Protein AF-A0A831XWS9-F1 (afdb_monomer_lite)

Foldseek 3Di:
DDDDDDDPPPPPVVVVVVVVVVVVVVVVVVLVVLVVVLVVVLVVVDPDDDDPVVVVVSVVVSVVVSVLVVLVVQLVVLVVLVVVLVVLQVCLVVDPDPVSVVVSPVVSVVSVVVSCVVVVVVLVVQLVVQQVCCCVVVVHDDDPCSSVVSCCSRHPVSVVVVCVVVVNPD

Structure (mmCIF, N/CA/C/O backbone):
data_AF-A0A831XWS9-F1
#
_entry.id   AF-A0A831XWS9-F1
#
loop_
_atom_site.group_PDB
_atom_site.id
_atom_site.type_symbol
_atom_site.label_atom_id
_atom_site.label_alt_id
_atom_site.label_comp_id
_atom_site.label_asym_id
_atom_site.label_entity_id
_atom_site.label_seq_id
_atom_site.pdbx_PDB_ins_code
_atom_site.Cartn_x
_atom_site.Cartn_y
_atom_site.Cartn_z
_atom_site.occupancy
_atom_site.B_iso_or_equiv
_atom_site.auth_seq_id
_atom_site.auth_comp_id
_atom_site.auth_asym_id
_atom_site.auth_atom_id
_atom_site.pdbx_PDB_model_num
ATOM 1 N N . MET A 1 1 ? 34.043 37.824 -26.298 1.00 45.66 1 MET A N 1
ATOM 2 C CA . MET A 1 1 ? 33.620 36.741 -25.380 1.00 45.66 1 MET A CA 1
ATOM 3 C C . MET A 1 1 ? 32.120 36.536 -25.542 1.00 45.66 1 MET A C 1
ATOM 5 O O . MET A 1 1 ? 31.430 37.550 -25.588 1.00 45.66 1 MET A O 1
ATOM 9 N N . PRO A 1 2 ? 31.601 35.303 -25.661 1.00 48.25 2 PRO A N 1
ATOM 10 C CA . PRO A 1 2 ? 30.160 35.082 -25.644 1.00 48.25 2 PRO A CA 1
ATOM 11 C C . PRO A 1 2 ? 29.631 35.135 -24.193 1.00 48.25 2 PRO A C 1
ATOM 13 O O . PRO A 1 2 ? 30.358 34.750 -23.273 1.00 48.25 2 PRO A O 1
ATOM 16 N N . PRO A 1 3 ? 28.400 35.621 -23.956 1.00 52.91 3 PRO A N 1
ATOM 17 C CA . PRO A 1 3 ? 27.829 35.713 -22.618 1.00 52.91 3 PRO A CA 1
ATOM 18 C C . PRO A 1 3 ? 27.416 34.328 -22.102 1.00 52.91 3 PRO A C 1
ATOM 20 O O . PRO A 1 3 ? 26.703 33.577 -22.765 1.00 52.91 3 PRO A O 1
ATOM 23 N N . THR A 1 4 ? 27.853 33.996 -20.891 1.00 50.62 4 THR A N 1
ATOM 24 C CA . THR A 1 4 ? 27.464 32.791 -20.157 1.00 50.62 4 THR 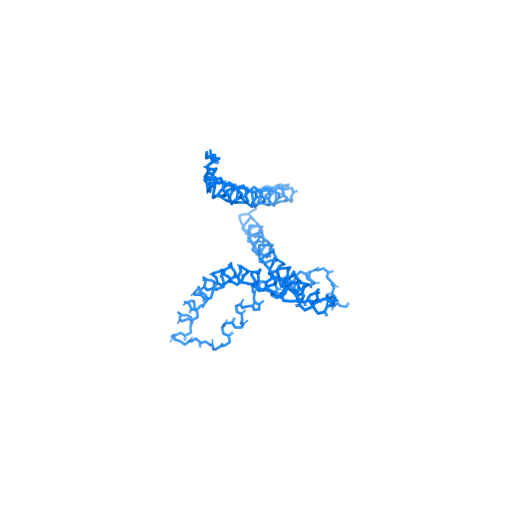A CA 1
ATOM 25 C C . THR A 1 4 ? 26.036 32.925 -19.624 1.00 50.62 4 THR A C 1
ATOM 27 O O . THR A 1 4 ? 25.758 33.665 -18.681 1.00 50.62 4 THR A O 1
ATOM 30 N N . THR A 1 5 ? 25.103 32.175 -20.208 1.00 54.38 5 THR A N 1
ATOM 31 C CA . THR A 1 5 ? 23.756 31.974 -19.659 1.00 54.38 5 THR A CA 1
ATOM 32 C C . THR A 1 5 ? 23.829 31.135 -18.383 1.00 54.38 5 THR A C 1
ATOM 34 O O . THR A 1 5 ? 24.173 29.955 -18.424 1.00 54.38 5 THR A O 1
ATOM 37 N N . LYS A 1 6 ? 23.490 31.737 -17.237 1.00 49.88 6 LYS A N 1
ATOM 38 C CA . LYS A 1 6 ? 23.315 31.020 -15.964 1.00 49.88 6 LYS A CA 1
ATOM 39 C C . LYS A 1 6 ? 22.105 30.066 -16.051 1.00 49.88 6 LYS A C 1
ATOM 41 O O . LYS A 1 6 ? 21.060 30.490 -16.549 1.00 49.88 6 LYS A O 1
ATOM 46 N N . PRO A 1 7 ? 22.187 28.823 -15.535 1.00 46.59 7 PRO A N 1
ATOM 47 C CA . PRO A 1 7 ? 21.044 27.916 -15.470 1.00 46.59 7 PRO A CA 1
ATOM 48 C C . PRO A 1 7 ? 19.938 28.491 -14.577 1.00 46.59 7 PRO A C 1
ATOM 50 O O . PRO A 1 7 ? 20.166 28.823 -13.414 1.00 46.59 7 PRO A O 1
ATOM 53 N N . GLN A 1 8 ? 18.722 28.601 -15.112 1.00 47.47 8 GLN A N 1
ATOM 54 C CA . GLN A 1 8 ? 17.528 28.939 -14.340 1.00 47.47 8 GLN A CA 1
ATOM 55 C C . GLN A 1 8 ? 17.086 27.730 -13.496 1.00 47.47 8 GLN A C 1
ATOM 57 O O . GLN A 1 8 ? 16.140 27.030 -13.841 1.00 47.47 8 GLN A O 1
ATOM 62 N N . THR A 1 9 ? 17.744 27.477 -12.367 1.00 44.72 9 THR A N 1
ATOM 63 C CA . THR A 1 9 ? 17.346 26.430 -11.404 1.00 44.72 9 THR A CA 1
ATOM 64 C C . THR A 1 9 ? 16.221 26.852 -10.450 1.00 44.72 9 THR A C 1
ATOM 66 O O . THR A 1 9 ? 15.814 26.068 -9.605 1.00 44.72 9 THR A O 1
ATOM 69 N N . LYS A 1 10 ? 15.637 28.050 -10.590 1.00 43.69 10 LYS A N 1
ATOM 70 C CA . LYS A 1 10 ? 14.608 28.558 -9.658 1.00 43.69 10 LYS A CA 1
ATOM 71 C C . LYS A 1 10 ? 13.147 28.182 -9.968 1.00 43.69 10 LYS A C 1
ATOM 73 O O . LYS A 1 10 ? 12.261 28.664 -9.270 1.00 43.69 10 LYS A O 1
ATOM 78 N N . LYS A 1 11 ? 12.851 27.360 -10.987 1.00 43.94 11 LYS A N 1
ATOM 79 C CA . LYS A 1 11 ? 11.450 27.087 -11.397 1.00 43.94 11 LYS A CA 1
ATOM 80 C C . LYS A 1 11 ? 10.884 25.693 -11.098 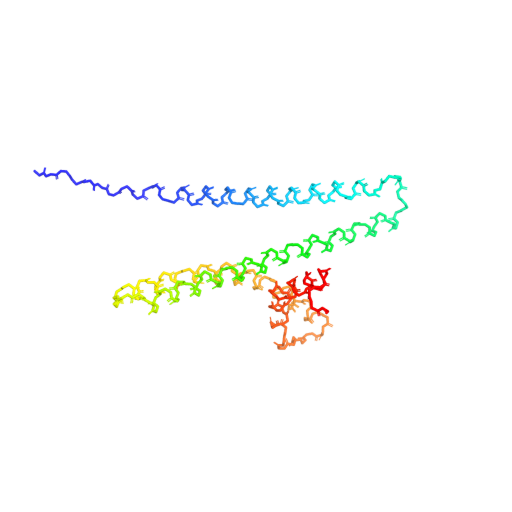1.00 43.94 11 LYS A C 1
ATOM 82 O O . LYS A 1 11 ? 9.665 25.581 -11.084 1.00 43.94 11 LYS A O 1
ATOM 87 N N . LYS A 1 12 ? 11.692 24.662 -10.817 1.00 43.91 12 LYS A N 1
ATOM 88 C CA . LYS A 1 12 ? 11.160 23.293 -10.620 1.00 43.91 12 LYS A CA 1
ATOM 89 C C . LYS A 1 12 ? 10.552 23.034 -9.234 1.00 43.91 12 LYS A C 1
ATOM 91 O O . LYS A 1 12 ? 9.518 22.385 -9.149 1.00 43.91 12 LYS A O 1
ATOM 96 N N . GLU A 1 13 ? 11.092 23.619 -8.166 1.00 41.78 13 GLU A N 1
ATOM 97 C CA . GLU A 1 13 ? 10.600 23.363 -6.795 1.00 41.78 13 GLU A CA 1
ATOM 98 C C . GLU A 1 13 ? 9.216 23.986 -6.508 1.00 41.78 13 GLU A C 1
ATOM 100 O O . GLU A 1 13 ? 8.452 23.500 -5.675 1.00 41.78 13 GLU A O 1
ATOM 105 N N . ALA A 1 14 ? 8.839 25.048 -7.229 1.00 42.56 14 ALA A N 1
ATOM 106 C CA . ALA A 1 14 ? 7.555 25.724 -7.029 1.00 42.56 14 ALA A CA 1
ATOM 107 C C . ALA A 1 14 ? 6.360 24.987 -7.670 1.00 42.56 14 ALA A C 1
ATOM 109 O O . ALA A 1 14 ? 5.213 25.218 -7.268 1.00 42.56 14 ALA A O 1
ATOM 110 N N . GLU A 1 15 ? 6.599 24.123 -8.662 1.00 43.66 15 GLU A N 1
ATOM 111 C CA . GLU A 1 15 ? 5.542 23.337 -9.312 1.00 43.66 15 GLU A CA 1
ATOM 112 C C . GLU A 1 15 ? 5.193 22.073 -8.525 1.00 43.66 15 GLU A C 1
ATOM 114 O O . GLU A 1 15 ? 4.005 21.793 -8.355 1.00 43.66 15 GLU A O 1
ATOM 119 N N . GLU A 1 16 ? 6.173 21.381 -7.936 1.00 44.56 16 GLU A N 1
ATOM 120 C CA . GLU A 1 16 ? 5.923 20.196 -7.099 1.00 44.56 16 GLU A CA 1
ATOM 121 C C . GLU A 1 16 ? 5.099 20.537 -5.845 1.00 44.56 16 GLU A C 1
ATOM 123 O O . GLU A 1 16 ? 4.138 19.838 -5.517 1.00 44.56 16 GLU A O 1
ATOM 128 N N . GLY A 1 17 ? 5.355 21.689 -5.211 1.00 42.81 17 GLY A N 1
ATOM 129 C CA . GLY A 1 17 ? 4.553 22.165 -4.076 1.00 42.81 17 GLY A CA 1
ATOM 130 C C . GLY A 1 17 ? 3.109 22.551 -4.441 1.00 42.81 17 GLY A C 1
ATOM 131 O O . GLY A 1 17 ? 2.193 22.437 -3.616 1.00 42.81 17 GLY A O 1
ATOM 132 N N . LYS A 1 18 ? 2.864 22.983 -5.687 1.00 42.59 18 LYS A N 1
ATOM 133 C CA . LYS A 1 18 ? 1.511 23.270 -6.198 1.00 42.59 18 LYS A CA 1
ATOM 134 C C . LYS A 1 18 ? 0.788 22.001 -6.639 1.00 42.59 18 LYS A C 1
ATOM 136 O O . LYS A 1 18 ? -0.418 21.907 -6.410 1.00 42.59 18 LYS A O 1
ATOM 141 N N . ALA A 1 19 ? 1.499 21.038 -7.222 1.00 47.00 19 ALA A N 1
ATOM 142 C CA . ALA A 1 19 ? 0.963 19.731 -7.582 1.00 47.00 19 ALA A CA 1
ATOM 143 C C . ALA A 1 19 ? 0.553 18.943 -6.331 1.00 47.00 19 ALA A C 1
ATOM 145 O O . ALA A 1 19 ? -0.577 18.466 -6.275 1.00 47.00 19 ALA A O 1
ATOM 146 N N . GLY A 1 20 ? 1.384 18.933 -5.282 1.00 46.22 20 GLY A N 1
ATOM 147 C CA . GLY A 1 20 ? 1.049 18.329 -3.989 1.00 46.22 20 GLY A CA 1
ATOM 148 C C . GLY A 1 20 ? -0.177 18.974 -3.336 1.00 46.22 20 GLY A C 1
ATOM 149 O O . GLY A 1 20 ? -1.104 18.275 -2.938 1.00 46.22 20 GLY A O 1
ATOM 150 N N . LYS A 1 21 ? -0.272 20.313 -3.312 1.00 50.59 21 LYS A N 1
ATOM 151 C CA . LYS A 1 21 ? -1.474 21.006 -2.800 1.00 50.59 21 LYS A CA 1
ATOM 152 C C . LYS A 1 21 ? -2.724 20.743 -3.640 1.00 50.59 21 LYS A C 1
ATOM 154 O O . LYS A 1 21 ? -3.813 20.666 -3.078 1.00 50.59 21 LYS A O 1
ATOM 159 N N . ARG A 1 22 ? -2.601 20.623 -4.966 1.00 52.62 22 ARG A N 1
ATOM 160 C CA . ARG A 1 22 ? -3.724 20.276 -5.854 1.00 52.62 22 ARG A CA 1
ATOM 161 C C . ARG A 1 22 ? -4.147 18.822 -5.689 1.00 52.62 22 ARG A C 1
ATOM 163 O O . ARG A 1 22 ? -5.343 18.578 -5.641 1.00 52.62 22 ARG A O 1
ATOM 170 N N . ALA A 1 23 ? -3.203 17.899 -5.525 1.00 54.34 23 ALA A N 1
ATOM 171 C CA . ALA A 1 23 ? -3.475 16.498 -5.231 1.00 54.34 23 ALA A CA 1
ATOM 172 C C . ALA A 1 23 ? -4.152 16.347 -3.863 1.00 54.34 23 ALA A C 1
ATOM 174 O O . ALA A 1 23 ? -5.207 15.737 -3.783 1.00 54.34 23 ALA A O 1
ATOM 175 N N . VAL A 1 24 ? -3.642 16.998 -2.812 1.00 56.09 24 VAL A N 1
ATOM 176 C CA . VAL A 1 24 ? -4.281 17.010 -1.482 1.00 56.09 24 VAL A CA 1
ATOM 177 C C . VAL A 1 24 ? -5.683 17.614 -1.546 1.00 56.09 24 VAL A C 1
ATOM 179 O O . VAL A 1 24 ? -6.610 17.063 -0.962 1.00 56.09 24 VAL A O 1
ATOM 182 N N . ARG A 1 25 ? -5.879 18.706 -2.297 1.00 56.47 25 ARG A N 1
ATOM 183 C CA . ARG A 1 25 ? -7.213 19.289 -2.518 1.00 56.47 25 ARG A CA 1
ATOM 184 C C . ARG A 1 25 ? -8.129 18.370 -3.320 1.00 56.47 25 ARG A C 1
ATOM 186 O O . ARG A 1 25 ? -9.309 18.320 -3.012 1.00 56.47 25 ARG A O 1
ATOM 193 N N . ALA A 1 26 ? -7.610 17.650 -4.310 1.00 61.72 26 ALA A N 1
ATOM 194 C CA . ALA A 1 26 ? -8.378 16.699 -5.106 1.00 61.72 26 ALA A CA 1
ATOM 195 C C . ALA A 1 26 ? -8.769 15.466 -4.284 1.00 61.72 26 ALA A C 1
ATOM 197 O O . ALA A 1 26 ? -9.913 15.040 -4.355 1.00 61.72 26 ALA A O 1
ATOM 198 N N . VAL A 1 27 ? -7.869 14.947 -3.445 1.00 60.50 27 VAL A N 1
ATOM 199 C CA . VAL A 1 27 ? -8.165 13.848 -2.517 1.00 60.50 27 VAL A CA 1
ATOM 200 C C . VAL A 1 27 ? -9.148 14.302 -1.441 1.00 60.50 27 VAL A C 1
ATOM 202 O O . VAL A 1 27 ? -10.106 13.591 -1.167 1.00 60.50 27 VAL A O 1
ATOM 205 N N . ALA A 1 28 ? -8.983 15.503 -0.882 1.00 63.00 28 ALA A N 1
ATOM 206 C CA . ALA A 1 28 ? -9.931 16.064 0.078 1.00 63.00 28 ALA A CA 1
ATOM 207 C C . ALA A 1 28 ? -11.306 16.323 -0.554 1.00 63.00 28 ALA A C 1
ATOM 209 O O . ALA A 1 28 ? -12.323 16.031 0.065 1.00 63.00 28 ALA A O 1
ATOM 210 N N . ALA A 1 29 ? -11.350 16.823 -1.791 1.00 66.69 29 ALA A N 1
ATOM 211 C CA . ALA A 1 29 ? -12.590 17.028 -2.533 1.00 66.69 29 ALA A CA 1
ATOM 212 C C . ALA A 1 29 ? -13.259 15.700 -2.899 1.00 66.69 29 ALA A C 1
ATOM 214 O O . ALA A 1 29 ? -14.471 15.592 -2.772 1.00 66.69 29 ALA A O 1
ATOM 215 N N . ALA A 1 30 ? -12.487 14.684 -3.294 1.00 63.91 30 ALA A N 1
ATOM 216 C CA . ALA A 1 30 ? -12.994 13.342 -3.554 1.00 63.91 30 ALA A CA 1
ATOM 217 C C . ALA A 1 30 ? -13.538 12.705 -2.271 1.00 63.91 30 ALA A C 1
ATOM 219 O O . ALA A 1 30 ? -14.656 12.208 -2.276 1.00 63.91 30 ALA A O 1
ATOM 220 N N . LEU A 1 31 ? -12.808 12.791 -1.154 1.00 61.84 31 LEU A N 1
ATOM 221 C CA . LEU A 1 31 ? -13.278 12.338 0.159 1.00 61.84 31 LEU A CA 1
ATOM 222 C C . LEU A 1 31 ? -14.547 13.080 0.590 1.00 61.84 31 LEU A C 1
ATOM 224 O O . LEU A 1 31 ? -15.488 12.438 1.040 1.00 61.84 31 LEU A O 1
ATOM 228 N N . LEU A 1 32 ? -14.618 14.400 0.400 1.00 67.62 32 LEU A N 1
ATOM 229 C CA . LEU A 1 32 ? -15.826 15.185 0.673 1.00 67.62 32 LEU A CA 1
ATOM 230 C C . LEU A 1 32 ? -16.992 14.793 -0.237 1.00 67.62 32 LEU A C 1
ATOM 232 O O . LEU A 1 32 ? -18.117 14.718 0.241 1.00 67.62 32 LEU A O 1
ATOM 236 N N . LEU A 1 33 ? -16.740 14.499 -1.513 1.00 70.19 33 LEU A N 1
ATOM 237 C CA . LEU A 1 33 ? -17.741 13.981 -2.447 1.00 70.19 33 LEU A CA 1
ATOM 238 C C . LEU A 1 33 ? -18.229 12.594 -2.034 1.00 70.19 33 LEU A C 1
ATOM 240 O O . LEU A 1 33 ? -19.428 12.354 -2.071 1.00 70.19 33 LEU A O 1
ATOM 244 N N . PHE A 1 34 ? -17.341 11.705 -1.588 1.00 68.12 34 PHE A N 1
ATOM 245 C CA . PHE A 1 34 ? -17.725 10.395 -1.063 1.00 68.12 34 PHE A CA 1
ATOM 246 C C . PHE A 1 34 ? -18.530 10.517 0.233 1.00 68.12 34 PHE A C 1
ATOM 248 O O . PHE A 1 34 ? -19.537 9.831 0.380 1.00 68.12 34 PHE A O 1
ATOM 255 N N . VAL A 1 35 ? -18.151 11.424 1.139 1.00 68.75 35 VAL A N 1
ATOM 256 C CA . VAL A 1 35 ? -18.909 11.717 2.366 1.00 68.75 35 VAL A CA 1
ATOM 257 C C . VAL A 1 35 ? -20.279 12.313 2.032 1.00 68.75 35 VAL A C 1
ATOM 259 O O . VAL A 1 35 ? -21.279 11.874 2.590 1.00 68.75 35 VAL A O 1
ATOM 262 N N . ALA A 1 36 ? -20.351 13.260 1.094 1.00 63.56 36 ALA A N 1
ATOM 263 C CA . ALA A 1 36 ? -21.601 13.884 0.664 1.00 63.56 36 ALA A CA 1
ATOM 264 C C . ALA A 1 36 ? -22.521 12.895 -0.065 1.00 63.56 36 ALA A C 1
ATOM 266 O O . ALA A 1 36 ? -23.720 12.865 0.198 1.00 63.56 36 ALA A O 1
ATOM 267 N N . LEU A 1 37 ? -21.966 12.049 -0.935 1.00 57.44 37 LEU A N 1
ATOM 268 C CA . LEU A 1 37 ? -22.710 11.013 -1.647 1.00 57.44 37 LEU A CA 1
ATOM 269 C C . LEU A 1 37 ? -23.245 9.963 -0.675 1.00 57.44 37 LEU A C 1
ATOM 271 O O . LEU A 1 37 ? -24.401 9.567 -0.766 1.00 57.44 37 LEU A O 1
ATOM 275 N N . ALA A 1 38 ? -22.434 9.543 0.291 1.00 57.16 38 ALA A N 1
ATOM 276 C CA . ALA A 1 38 ? -22.856 8.562 1.272 1.00 57.16 38 ALA A CA 1
ATOM 277 C C . ALA A 1 38 ? -23.856 9.158 2.294 1.00 57.16 38 ALA A C 1
ATOM 279 O O . ALA A 1 38 ? -24.766 8.452 2.728 1.00 57.16 38 ALA A O 1
ATOM 280 N N . ALA A 1 39 ? -23.769 10.457 2.612 1.00 56.00 39 ALA A N 1
ATOM 281 C CA . ALA A 1 39 ? -24.793 11.175 3.377 1.00 56.00 39 ALA A CA 1
ATOM 282 C C . ALA A 1 39 ? -26.112 11.314 2.593 1.00 56.00 39 ALA A C 1
ATOM 284 O O . ALA A 1 39 ? -27.185 11.133 3.164 1.00 56.00 39 ALA A O 1
ATOM 285 N N . TYR A 1 40 ? -26.043 11.569 1.281 1.00 59.03 40 TYR A N 1
ATOM 286 C CA . TYR A 1 40 ? -27.212 11.619 0.399 1.00 59.03 40 TYR A CA 1
ATOM 287 C C . TYR A 1 40 ? -27.897 10.252 0.277 1.00 59.03 40 TYR A C 1
ATOM 289 O O . TYR A 1 40 ? -29.110 10.169 0.435 1.00 59.03 40 TYR A O 1
ATOM 297 N N . VAL A 1 41 ? -27.133 9.170 0.089 1.00 59.16 41 VAL A N 1
ATOM 298 C CA . VAL A 1 41 ? -27.666 7.794 0.069 1.00 59.16 41 VAL A CA 1
ATOM 299 C C . VAL A 1 41 ? -28.299 7.423 1.416 1.00 59.16 41 VAL A C 1
ATOM 301 O O . VAL A 1 41 ? -29.380 6.838 1.436 1.00 59.16 41 VAL A O 1
ATOM 304 N N . GLY A 1 42 ? -27.681 7.818 2.536 1.00 54.59 42 GLY A N 1
ATOM 305 C CA . GLY A 1 42 ? -28.260 7.639 3.872 1.00 54.59 42 GLY A CA 1
ATOM 306 C C . GLY A 1 42 ? -29.576 8.403 4.061 1.00 54.59 42 GLY A C 1
ATOM 307 O O . GLY A 1 42 ? -30.534 7.851 4.596 1.00 54.59 42 GLY A O 1
ATOM 308 N N . ALA A 1 43 ? -29.657 9.637 3.556 1.00 52.16 43 ALA A N 1
ATOM 309 C CA . ALA A 1 43 ? -30.871 10.451 3.611 1.00 52.16 43 ALA A CA 1
ATOM 310 C C . ALA A 1 43 ? -31.981 9.943 2.671 1.00 52.16 43 ALA A C 1
ATOM 312 O O . ALA A 1 43 ? -33.160 10.073 2.992 1.00 52.16 43 ALA A O 1
ATOM 313 N N . GLN A 1 44 ? -31.633 9.333 1.533 1.00 48.62 44 GLN A N 1
ATOM 314 C CA . GLN A 1 44 ? -32.611 8.826 0.565 1.00 48.62 44 GLN A CA 1
ATOM 315 C C . GLN A 1 44 ? -33.293 7.522 1.021 1.00 48.62 44 GLN A C 1
ATOM 317 O O . GLN A 1 44 ? -34.396 7.225 0.569 1.00 48.62 44 GLN A O 1
ATOM 322 N N . GLN A 1 45 ? -32.669 6.753 1.924 1.00 52.78 45 GLN A N 1
ATOM 323 C CA . GLN A 1 45 ? -33.245 5.519 2.479 1.00 52.78 45 GLN A CA 1
ATOM 324 C C . GLN A 1 45 ? -34.171 5.735 3.689 1.00 52.78 45 GLN A C 1
ATOM 326 O O . GLN A 1 45 ? -34.905 4.816 4.045 1.00 52.78 45 GLN A O 1
ATOM 331 N N . GLN A 1 46 ? -34.184 6.921 4.306 1.00 49.88 46 GLN A N 1
ATOM 332 C CA . GLN A 1 46 ? -34.998 7.219 5.492 1.00 49.88 46 GLN A CA 1
ATOM 333 C C . GLN A 1 46 ? -36.076 8.268 5.195 1.00 49.88 46 GLN A C 1
ATOM 335 O O . GLN A 1 46 ? -36.001 9.425 5.600 1.00 49.88 46 GLN A O 1
ATOM 340 N N . GLY A 1 47 ? -37.133 7.837 4.504 1.00 46.75 47 GLY A N 1
ATOM 341 C CA . GLY A 1 47 ? -38.420 8.529 4.535 1.00 46.75 47 GLY A CA 1
ATOM 342 C C . GLY A 1 47 ? -39.122 8.280 5.873 1.00 46.75 47 GLY A C 1
ATOM 343 O O . GLY A 1 47 ? -39.916 7.352 5.978 1.00 46.75 47 GLY A O 1
ATOM 344 N N . GLY A 1 48 ? -38.813 9.088 6.892 1.00 53.25 48 GLY A N 1
ATOM 345 C CA . GLY A 1 48 ? -39.442 9.045 8.221 1.00 53.25 48 GLY A CA 1
ATOM 346 C C . GLY A 1 48 ? -38.422 9.094 9.362 1.00 53.25 48 GLY A C 1
ATOM 347 O O . GLY A 1 48 ? -37.378 8.453 9.280 1.00 53.25 48 GLY A O 1
ATOM 348 N N . MET A 1 49 ? -38.710 9.876 10.413 1.00 47.34 49 MET A N 1
ATOM 349 C CA . MET A 1 49 ? -37.835 10.038 11.586 1.00 47.34 49 MET A CA 1
ATOM 350 C C . MET A 1 49 ? -37.543 8.673 12.245 1.00 47.34 49 MET A C 1
ATOM 352 O O . MET A 1 49 ? -38.478 8.059 12.759 1.00 47.34 49 MET A O 1
ATOM 356 N N . PRO A 1 50 ? -36.286 8.188 12.248 1.00 54.16 50 PRO A N 1
ATOM 357 C CA . PRO A 1 50 ? -35.948 6.882 12.811 1.00 54.16 50 PRO A CA 1
ATOM 358 C C . PRO A 1 50 ? -35.821 6.946 14.335 1.00 54.16 50 PRO A C 1
ATOM 360 O O . PRO A 1 50 ? -35.358 7.948 14.883 1.00 54.16 50 PRO A O 1
ATOM 363 N N . GLU A 1 51 ? -36.140 5.842 15.016 1.00 59.38 51 GLU A N 1
ATOM 364 C CA . GLU A 1 51 ? -35.741 5.654 16.413 1.00 59.38 51 GLU A CA 1
ATOM 365 C C . GLU A 1 51 ? -34.205 5.705 16.563 1.00 59.38 51 GLU A C 1
ATOM 367 O O . GLU A 1 51 ? -33.474 5.271 15.662 1.00 59.38 51 GLU A O 1
ATOM 372 N N . PRO A 1 52 ? -33.686 6.216 17.697 1.00 57.59 52 PRO A N 1
ATOM 373 C CA . PRO A 1 52 ? -32.259 6.483 17.889 1.00 57.59 52 PRO A CA 1
ATOM 374 C C . PRO A 1 52 ? -31.356 5.259 17.651 1.00 57.59 52 PRO A C 1
ATOM 376 O O . PRO A 1 52 ? -30.250 5.410 17.132 1.00 57.59 52 PRO A O 1
ATOM 379 N N . GLU A 1 53 ? -31.826 4.042 17.933 1.00 56.94 53 GLU A N 1
ATOM 380 C CA . GLU A 1 53 ? -31.073 2.801 17.692 1.00 56.94 53 GLU A CA 1
ATOM 381 C C . GLU A 1 53 ? -30.957 2.436 16.201 1.00 56.94 53 GLU A C 1
ATOM 383 O O . GLU A 1 53 ? -29.915 1.933 15.769 1.00 56.94 53 GLU A O 1
ATOM 388 N N . GLN A 1 54 ? -31.957 2.768 15.377 1.00 59.91 54 GLN A N 1
ATOM 389 C CA . GLN A 1 54 ? -31.882 2.599 13.918 1.00 59.91 54 GLN A CA 1
ATOM 390 C C . GLN A 1 54 ? -30.990 3.663 13.269 1.00 59.91 54 GLN A C 1
ATOM 392 O O . GLN A 1 54 ? -30.246 3.359 12.331 1.00 59.91 54 GLN A O 1
ATOM 397 N N . ALA A 1 55 ? -30.997 4.890 13.798 1.00 58.84 55 ALA A N 1
ATOM 398 C CA . ALA A 1 55 ? -30.085 5.949 13.365 1.00 58.84 55 ALA A CA 1
ATOM 399 C C . ALA A 1 55 ? -28.612 5.597 13.671 1.00 58.84 55 ALA A C 1
ATOM 401 O O . ALA A 1 55 ? -27.735 5.756 12.816 1.00 58.84 55 ALA A O 1
ATOM 402 N N . LEU A 1 56 ? -28.343 5.029 14.853 1.00 60.78 56 LEU A N 1
ATOM 403 C CA . LEU A 1 56 ? -27.022 4.512 15.239 1.00 60.78 56 LEU A CA 1
ATOM 404 C C . LEU A 1 56 ? -26.583 3.314 14.382 1.00 60.78 56 LEU A C 1
ATOM 406 O O . LEU A 1 56 ? -25.407 3.221 14.013 1.00 60.78 56 LEU A O 1
ATOM 410 N N . GLY A 1 57 ? -27.513 2.422 14.025 1.00 65.88 57 GLY A N 1
ATOM 411 C CA . GLY A 1 57 ? -27.260 1.299 13.119 1.00 65.88 57 GLY A CA 1
ATOM 412 C C . GLY A 1 57 ? -26.827 1.751 11.722 1.00 65.88 57 GLY A C 1
ATOM 413 O O . GLY A 1 57 ? -25.807 1.279 11.211 1.00 65.88 57 GLY A O 1
ATOM 414 N N . GLY A 1 58 ? -27.542 2.724 11.146 1.00 71.94 58 GLY A N 1
ATOM 415 C CA . GLY A 1 58 ? -27.204 3.324 9.852 1.00 71.94 58 GLY A CA 1
ATOM 416 C C . GLY A 1 58 ? -25.844 4.027 9.859 1.00 71.94 58 GLY A C 1
ATOM 417 O O . GLY A 1 58 ? -25.040 3.829 8.947 1.00 71.94 58 GLY A O 1
ATOM 418 N N . TYR A 1 59 ? -25.529 4.773 10.924 1.00 71.44 59 TYR A N 1
ATOM 419 C CA . TYR A 1 59 ? -24.222 5.422 11.073 1.00 71.44 59 TYR A CA 1
ATOM 420 C C . TYR A 1 59 ? -23.072 4.413 11.200 1.00 71.44 59 TYR A C 1
ATOM 422 O O . TYR A 1 59 ? -22.039 4.554 10.544 1.00 71.44 59 TYR A O 1
ATOM 430 N N . LYS A 1 60 ? -23.239 3.356 12.003 1.00 73.44 60 LYS A N 1
ATOM 431 C CA . LYS A 1 60 ? -22.216 2.311 12.166 1.00 73.44 60 LYS A CA 1
ATOM 432 C C . LYS A 1 60 ? -21.927 1.593 10.847 1.00 73.44 60 LYS A C 1
ATOM 434 O O . LYS A 1 60 ? -20.769 1.306 10.546 1.00 73.44 60 LYS A O 1
ATOM 439 N N . GLU A 1 61 ? -22.965 1.320 10.065 1.00 76.75 61 GLU A N 1
ATOM 440 C CA . GLU A 1 61 ? -22.842 0.701 8.747 1.00 76.75 61 GLU A CA 1
ATOM 441 C C . GLU A 1 61 ? -22.181 1.641 7.730 1.00 76.75 61 GLU A C 1
ATOM 443 O O . GLU A 1 61 ? -21.266 1.240 7.009 1.00 76.75 61 GLU A O 1
ATOM 448 N N . PHE A 1 62 ? -22.556 2.921 7.736 1.00 75.44 62 PHE A N 1
ATOM 449 C CA . PHE A 1 62 ? -21.892 3.955 6.945 1.00 75.44 62 PHE A CA 1
ATOM 450 C C . PHE A 1 62 ? -20.390 4.022 7.250 1.00 75.44 62 PHE A C 1
ATOM 452 O O . PHE A 1 62 ? -19.570 3.951 6.335 1.00 75.44 62 PHE A O 1
ATOM 459 N N . VAL A 1 63 ? -20.009 4.093 8.531 1.00 74.00 63 VAL A N 1
ATOM 460 C CA . VAL A 1 63 ? -18.598 4.159 8.941 1.00 74.00 63 VAL A CA 1
ATOM 461 C C . VAL A 1 63 ? -17.842 2.914 8.482 1.00 74.00 63 VAL A C 1
ATOM 463 O O . VAL A 1 63 ? -16.739 3.039 7.951 1.00 74.00 63 VAL A O 1
ATOM 466 N N . LYS A 1 64 ? -18.434 1.719 8.608 1.00 78.00 64 LYS A N 1
ATOM 467 C CA . LYS A 1 64 ? -17.830 0.480 8.092 1.00 78.00 64 LYS A CA 1
ATOM 468 C C . LYS A 1 64 ? -17.564 0.554 6.590 1.00 78.00 64 LYS A C 1
ATOM 470 O O . LYS A 1 64 ? -16.459 0.221 6.167 1.00 78.00 64 LYS A O 1
ATOM 475 N N . ARG A 1 65 ? -18.533 1.023 5.799 1.00 74.94 65 ARG A N 1
ATOM 476 C CA . ARG A 1 65 ? -18.390 1.160 4.339 1.00 74.94 65 ARG A CA 1
ATOM 477 C C . ARG A 1 65 ? -17.342 2.193 3.955 1.00 74.94 65 ARG A C 1
ATOM 479 O O . ARG A 1 65 ? -16.553 1.940 3.051 1.00 74.94 65 ARG A O 1
ATOM 486 N N . VAL A 1 66 ? -17.283 3.321 4.660 1.00 77.06 66 VAL A N 1
ATOM 487 C CA . VAL A 1 66 ? -16.245 4.339 4.440 1.00 77.06 66 VAL A CA 1
ATOM 488 C C . VAL A 1 66 ? -14.862 3.765 4.750 1.00 77.06 66 VAL A C 1
ATOM 490 O O . VAL A 1 66 ? -13.953 3.887 3.932 1.00 77.06 66 VAL A O 1
ATOM 493 N N . VAL A 1 67 ? -14.700 3.085 5.887 1.00 79.44 67 VAL A N 1
ATOM 494 C CA . VAL A 1 67 ? -13.429 2.446 6.263 1.00 79.44 67 VAL A CA 1
ATOM 495 C C . VAL A 1 67 ? -13.033 1.370 5.250 1.00 79.44 67 VAL A C 1
ATOM 497 O O . VAL A 1 67 ? -11.868 1.312 4.855 1.00 79.44 67 VAL A O 1
ATOM 500 N N . LEU A 1 68 ? -13.980 0.547 4.792 1.00 83.38 68 LEU A N 1
ATOM 501 C CA . LEU A 1 68 ? -13.742 -0.454 3.753 1.00 83.38 68 LEU A CA 1
ATOM 502 C C . LEU A 1 68 ? -13.323 0.201 2.432 1.00 83.38 68 LEU A C 1
ATOM 504 O O . LEU A 1 68 ? -12.326 -0.211 1.848 1.00 83.38 68 LEU A O 1
ATOM 508 N N . GLY A 1 69 ? -14.024 1.251 1.999 1.00 78.44 69 GLY A N 1
ATOM 509 C CA . GLY A 1 69 ? -13.716 1.985 0.773 1.00 78.44 69 GLY A CA 1
ATOM 510 C C . GLY A 1 69 ? -12.333 2.638 0.805 1.00 78.44 69 GLY A C 1
ATOM 511 O O . GLY A 1 69 ? -11.575 2.521 -0.156 1.00 78.44 69 GLY A O 1
ATOM 512 N N . VAL A 1 70 ? -11.957 3.259 1.928 1.00 83.38 70 VAL A N 1
ATOM 513 C CA . VAL A 1 70 ? -10.611 3.829 2.118 1.00 83.38 70 VAL A CA 1
ATOM 514 C C . VAL A 1 70 ? -9.548 2.730 2.097 1.00 83.38 70 VAL A C 1
ATOM 516 O O . VAL A 1 70 ? -8.543 2.867 1.398 1.00 83.38 70 VAL A O 1
ATOM 519 N N . ARG A 1 71 ? -9.770 1.618 2.810 1.00 84.88 71 ARG A N 1
ATOM 520 C CA . ARG A 1 71 ? -8.841 0.476 2.812 1.00 84.88 71 ARG A CA 1
ATOM 521 C C . ARG A 1 71 ? -8.685 -0.128 1.418 1.00 84.88 71 ARG A C 1
ATOM 523 O O . ARG A 1 71 ? -7.565 -0.407 1.005 1.00 84.88 71 ARG A O 1
ATOM 530 N N . LEU A 1 72 ? -9.778 -0.270 0.674 1.00 86.31 72 LEU A N 1
ATOM 531 C CA . LEU A 1 72 ? -9.762 -0.758 -0.702 1.00 86.31 72 LEU A CA 1
ATOM 532 C C . LEU A 1 72 ? -8.982 0.188 -1.620 1.00 86.31 72 LEU A C 1
ATOM 534 O O . LEU A 1 72 ? -8.156 -0.276 -2.401 1.00 86.31 72 LEU A O 1
ATOM 538 N N . ALA A 1 73 ? -9.190 1.502 -1.512 1.00 84.62 73 ALA A N 1
ATOM 539 C CA . ALA A 1 73 ? -8.458 2.480 -2.314 1.00 84.62 73 ALA A CA 1
ATOM 540 C C . ALA A 1 73 ? -6.944 2.415 -2.057 1.00 84.62 73 ALA A C 1
ATOM 542 O O . ALA A 1 73 ? -6.156 2.420 -3.004 1.00 84.62 73 ALA A O 1
ATOM 543 N N . ILE A 1 74 ? -6.537 2.294 -0.788 1.00 83.56 74 ILE A N 1
ATOM 544 C CA . ILE A 1 74 ? -5.129 2.124 -0.403 1.00 83.56 74 ILE A CA 1
ATOM 545 C C . ILE A 1 74 ? -4.570 0.810 -0.967 1.00 83.56 74 ILE A C 1
ATOM 547 O O . ILE A 1 74 ? -3.501 0.822 -1.578 1.00 83.56 74 ILE A O 1
ATOM 551 N N . ALA A 1 75 ? -5.300 -0.301 -0.824 1.00 86.12 75 ALA A N 1
ATOM 552 C CA . ALA A 1 75 ? -4.895 -1.604 -1.352 1.00 86.12 75 ALA A CA 1
ATOM 553 C C . ALA A 1 75 ? -4.728 -1.579 -2.881 1.00 86.12 75 ALA A C 1
ATOM 555 O O . ALA A 1 75 ? -3.723 -2.053 -3.411 1.00 86.12 75 ALA A O 1
ATOM 556 N N . MET A 1 76 ? -5.675 -0.974 -3.601 1.00 87.75 76 MET A N 1
ATOM 557 C CA . MET A 1 76 ? -5.614 -0.841 -5.058 1.00 87.75 76 MET A CA 1
ATOM 558 C C . MET A 1 76 ? -4.447 0.042 -5.499 1.00 87.75 76 MET A C 1
ATOM 560 O O . MET A 1 76 ? -3.746 -0.309 -6.446 1.00 87.75 76 MET A O 1
ATOM 564 N N . ALA A 1 77 ? -4.194 1.154 -4.802 1.00 83.75 77 ALA A N 1
ATOM 565 C CA . ALA A 1 77 ? -3.048 2.015 -5.081 1.00 83.75 77 ALA A CA 1
ATOM 566 C C . ALA A 1 77 ? -1.716 1.280 -4.866 1.00 83.75 77 ALA A C 1
ATOM 568 O O . ALA A 1 77 ? -0.798 1.424 -5.673 1.00 83.75 77 ALA A O 1
ATOM 569 N N . PHE A 1 78 ? -1.623 0.457 -3.820 1.00 85.88 78 PHE A N 1
ATOM 570 C CA . PHE A 1 78 ? -0.450 -0.369 -3.547 1.00 85.88 78 PHE A CA 1
ATOM 571 C C . PHE A 1 78 ? -0.183 -1.377 -4.671 1.00 85.88 78 PHE A C 1
ATOM 573 O O . PHE A 1 78 ? 0.914 -1.409 -5.232 1.00 85.88 78 PHE A O 1
ATOM 580 N N . TRP A 1 79 ? -1.191 -2.159 -5.063 1.00 87.88 79 TRP A N 1
ATOM 581 C CA . TRP A 1 79 ? -1.034 -3.150 -6.132 1.00 87.88 79 TRP A CA 1
ATOM 582 C C . TRP A 1 79 ? -0.814 -2.516 -7.510 1.00 87.88 79 TRP A C 1
ATOM 584 O O . TRP A 1 79 ? -0.033 -3.043 -8.303 1.00 87.88 79 TRP A O 1
ATOM 594 N N . ALA A 1 80 ? -1.426 -1.361 -7.783 1.00 86.75 80 ALA A N 1
ATOM 595 C CA . ALA A 1 80 ? -1.150 -0.577 -8.985 1.00 86.75 80 ALA A CA 1
ATOM 596 C C . ALA A 1 80 ? 0.297 -0.059 -9.012 1.00 86.75 80 ALA A C 1
ATOM 598 O O . ALA A 1 80 ? 0.962 -0.114 -10.042 1.00 86.75 80 ALA A O 1
ATOM 599 N N . ALA A 1 81 ? 0.824 0.405 -7.879 1.00 83.75 81 ALA A N 1
ATOM 600 C CA . ALA A 1 81 ? 2.216 0.827 -7.790 1.00 83.75 81 ALA A CA 1
ATOM 601 C C . ALA A 1 81 ? 3.180 -0.343 -8.056 1.00 83.75 81 ALA A C 1
ATOM 603 O O . ALA A 1 81 ? 4.125 -0.203 -8.834 1.00 83.75 81 ALA A O 1
ATOM 604 N N . ILE A 1 82 ? 2.903 -1.521 -7.483 1.00 86.81 82 ILE A N 1
ATOM 605 C CA . ILE A 1 82 ? 3.675 -2.742 -7.756 1.00 86.81 82 ILE A CA 1
ATOM 606 C C . ILE A 1 82 ? 3.613 -3.116 -9.238 1.00 86.81 82 ILE A C 1
ATOM 608 O O . ILE A 1 82 ? 4.649 -3.429 -9.826 1.00 86.81 82 ILE A O 1
ATOM 612 N N . SER A 1 83 ? 2.436 -3.069 -9.866 1.00 84.38 83 SER A N 1
ATOM 613 C CA . SER A 1 83 ? 2.302 -3.443 -11.278 1.00 84.38 83 SER A CA 1
ATOM 614 C C . SER A 1 83 ? 3.083 -2.503 -12.201 1.00 84.38 83 SER A C 1
ATOM 616 O O . SER A 1 83 ? 3.742 -2.976 -13.128 1.00 84.38 83 SER A O 1
AT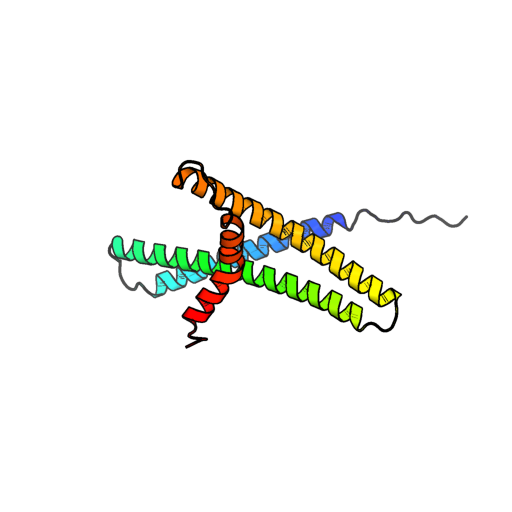OM 618 N N . ILE A 1 84 ? 3.105 -1.199 -11.904 1.00 83.00 84 ILE A N 1
ATOM 619 C CA . ILE A 1 84 ? 3.919 -0.212 -12.627 1.00 83.00 84 ILE A CA 1
ATOM 620 C C . ILE A 1 84 ? 5.408 -0.541 -12.494 1.00 83.00 84 ILE A C 1
ATOM 622 O O . ILE A 1 84 ? 6.123 -0.540 -13.497 1.00 83.00 84 ILE A O 1
ATOM 626 N N . ILE A 1 85 ? 5.880 -0.861 -11.287 1.00 85.31 85 ILE A N 1
ATOM 627 C CA . ILE A 1 85 ? 7.276 -1.254 -11.056 1.00 85.31 85 ILE A CA 1
ATOM 628 C C . ILE A 1 85 ? 7.612 -2.494 -11.894 1.00 85.31 85 ILE A C 1
ATOM 630 O O . ILE A 1 85 ? 8.565 -2.480 -12.675 1.00 85.31 85 ILE A O 1
ATOM 634 N N . VAL A 1 86 ? 6.792 -3.545 -11.798 1.00 85.12 86 VAL A N 1
ATOM 635 C CA . VAL A 1 86 ? 6.974 -4.794 -12.555 1.00 85.12 86 VAL A CA 1
ATOM 636 C C . VAL A 1 86 ? 7.001 -4.534 -14.063 1.00 85.12 86 VAL A C 1
ATOM 638 O O . VAL A 1 86 ? 7.851 -5.096 -14.753 1.00 85.12 86 VAL A O 1
ATOM 641 N N . ALA A 1 87 ? 6.142 -3.651 -14.576 1.00 83.12 87 ALA A N 1
ATOM 642 C CA . ALA A 1 87 ? 6.139 -3.270 -15.985 1.00 83.12 87 ALA A CA 1
ATOM 643 C C . ALA A 1 87 ? 7.468 -2.629 -16.425 1.00 83.12 87 ALA A C 1
ATOM 645 O O . ALA A 1 87 ? 8.000 -3.011 -17.468 1.00 83.12 87 ALA A O 1
ATOM 646 N N . HIS A 1 88 ? 8.059 -1.731 -15.628 1.00 82.81 88 HIS A N 1
ATOM 647 C CA . HIS A 1 88 ? 9.363 -1.126 -15.947 1.00 82.81 88 HIS A CA 1
ATOM 648 C C . HIS A 1 88 ? 10.484 -2.178 -15.973 1.00 82.81 88 HIS A C 1
ATOM 650 O O . HIS A 1 88 ? 11.293 -2.209 -16.904 1.00 82.81 88 HIS A O 1
ATOM 656 N N . PHE A 1 89 ? 10.489 -3.114 -15.019 1.00 79.75 89 PHE A N 1
ATOM 657 C CA . PHE A 1 89 ? 11.453 -4.221 -15.014 1.00 79.75 89 PHE A CA 1
ATOM 658 C C . PHE A 1 89 ? 11.254 -5.194 -16.189 1.00 79.75 89 PHE A C 1
ATOM 660 O O . PHE A 1 89 ? 12.233 -5.671 -16.774 1.00 79.75 89 PHE A O 1
ATOM 667 N N . ALA A 1 90 ? 10.005 -5.480 -16.565 1.00 82.88 90 ALA A N 1
ATOM 668 C CA . ALA A 1 90 ? 9.678 -6.336 -17.703 1.00 82.88 90 ALA A CA 1
ATOM 669 C C . ALA A 1 90 ? 10.117 -5.701 -19.032 1.00 82.88 90 ALA A C 1
ATOM 671 O O . ALA A 1 90 ? 10.769 -6.365 -19.841 1.00 82.88 90 ALA A O 1
ATOM 672 N N . LEU A 1 91 ? 9.853 -4.404 -19.222 1.00 77.31 91 LEU A N 1
ATOM 673 C CA . LEU A 1 91 ? 10.340 -3.637 -20.373 1.00 77.31 91 LEU A CA 1
ATOM 674 C C . LEU A 1 91 ? 11.869 -3.613 -20.433 1.00 77.31 91 LEU A C 1
ATOM 676 O O . LEU A 1 91 ? 12.448 -3.742 -21.513 1.00 77.31 91 LEU A O 1
ATOM 680 N N . GLY A 1 92 ? 12.526 -3.554 -19.272 1.00 75.06 92 GLY A N 1
ATOM 681 C CA . GLY A 1 92 ? 13.966 -3.748 -19.161 1.00 75.06 92 GLY A CA 1
ATOM 682 C C . GLY A 1 92 ? 14.410 -5.042 -19.834 1.00 75.06 92 GLY A C 1
ATOM 683 O O . GLY A 1 92 ? 15.242 -4.992 -20.736 1.00 75.06 92 GLY A O 1
ATOM 684 N N . LYS A 1 93 ? 13.812 -6.190 -19.495 1.00 76.56 93 LYS A N 1
ATOM 685 C CA . LYS A 1 93 ? 14.204 -7.493 -20.070 1.00 76.56 93 LYS A CA 1
ATOM 686 C C . LYS A 1 93 ? 14.018 -7.599 -21.586 1.00 76.56 93 LYS A C 1
ATOM 688 O O . LYS A 1 93 ? 14.805 -8.295 -22.223 1.00 76.56 93 LYS A O 1
ATOM 693 N N . VAL A 1 94 ? 13.015 -6.929 -22.150 1.00 81.56 94 VAL A N 1
ATOM 694 C CA . VAL A 1 94 ? 12.698 -6.987 -23.591 1.00 81.56 94 VAL A CA 1
ATOM 695 C C . VAL A 1 94 ? 13.511 -5.967 -24.403 1.00 81.56 94 VAL A C 1
ATOM 697 O O . VAL A 1 94 ? 13.604 -6.072 -25.624 1.00 81.56 94 VAL A O 1
ATOM 700 N N . SER A 1 95 ? 14.135 -4.984 -23.749 1.00 81.44 95 SER A N 1
ATOM 701 C CA . SER A 1 95 ? 14.807 -3.903 -24.467 1.00 81.44 95 SER A CA 1
ATOM 702 C C . SER A 1 95 ? 16.067 -4.363 -25.235 1.00 81.44 95 SER A C 1
ATOM 704 O O . SER A 1 95 ? 16.895 -5.125 -24.715 1.00 81.44 95 SER A O 1
ATOM 706 N N . PRO A 1 96 ? 16.247 -3.892 -26.485 1.00 77.19 96 PRO A N 1
ATOM 707 C CA . PRO A 1 96 ? 17.230 -4.453 -27.413 1.00 77.19 96 PRO A CA 1
ATOM 708 C C . PRO A 1 96 ? 18.681 -4.168 -26.999 1.00 77.19 96 PRO A C 1
ATOM 710 O O . PRO A 1 96 ? 19.570 -4.999 -27.197 1.00 77.19 96 PRO A O 1
ATOM 713 N N . THR A 1 97 ? 18.951 -3.033 -26.350 1.00 86.62 97 THR A N 1
ATOM 714 C CA . THR A 1 97 ? 20.318 -2.629 -25.974 1.00 86.62 97 THR A CA 1
ATOM 715 C C . THR A 1 97 ? 20.597 -2.803 -24.478 1.00 86.62 97 THR A C 1
ATOM 717 O O . THR A 1 97 ? 19.690 -2.823 -23.647 1.00 86.62 97 THR A O 1
ATOM 720 N N . ARG A 1 98 ? 21.876 -2.952 -24.100 1.00 77.81 98 ARG A N 1
ATOM 721 C CA . ARG A 1 98 ? 22.280 -3.051 -22.681 1.00 77.81 98 ARG A CA 1
ATOM 722 C C . ARG A 1 98 ? 22.018 -1.751 -21.906 1.00 77.81 98 ARG A C 1
ATOM 724 O O . ARG A 1 98 ? 21.650 -1.809 -20.738 1.00 77.81 98 ARG A O 1
ATOM 731 N N . PHE A 1 99 ? 22.136 -0.597 -22.565 1.00 81.50 99 PHE A N 1
ATOM 732 C CA . PHE A 1 99 ? 21.874 0.709 -21.955 1.00 81.50 99 PHE A CA 1
ATOM 733 C C . PHE A 1 99 ? 20.385 0.963 -21.707 1.00 81.50 99 PHE A C 1
ATOM 735 O O . PHE A 1 99 ? 20.038 1.476 -20.650 1.00 81.50 99 PHE A O 1
ATOM 742 N N . GLN A 1 100 ? 19.494 0.548 -22.614 1.00 80.56 100 GLN A N 1
ATOM 743 C CA . GLN A 1 100 ? 18.046 0.626 -22.373 1.00 80.56 100 GLN A CA 1
ATOM 744 C C . GLN A 1 100 ? 17.605 -0.321 -21.250 1.00 80.56 100 GLN A C 1
ATOM 746 O O . GLN A 1 100 ? 16.794 0.069 -20.415 1.00 80.56 100 GLN A O 1
ATOM 751 N N . ARG A 1 101 ? 18.212 -1.515 -21.168 1.00 80.81 101 ARG A N 1
ATOM 752 C CA . ARG A 1 101 ? 18.035 -2.465 -20.056 1.00 8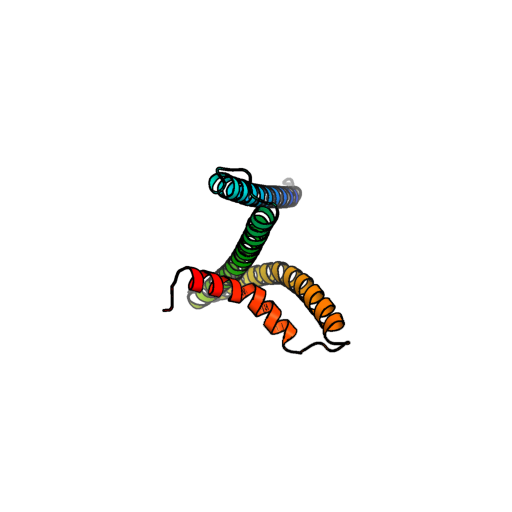0.81 101 ARG A CA 1
ATOM 753 C C . ARG A 1 101 ? 18.358 -1.824 -18.710 1.00 80.81 101 ARG A C 1
ATOM 755 O O . ARG A 1 101 ? 17.544 -1.869 -17.794 1.00 80.81 101 ARG A O 1
ATOM 762 N N . MET A 1 102 ? 19.539 -1.215 -18.610 1.00 81.44 102 MET A N 1
ATOM 763 C CA . MET A 1 102 ? 19.972 -0.504 -17.405 1.00 81.44 102 MET A CA 1
ATOM 764 C C . MET A 1 102 ? 19.120 0.733 -17.114 1.00 81.44 102 MET A C 1
ATOM 766 O O . MET A 1 102 ? 18.811 0.983 -15.955 1.00 81.44 102 MET A O 1
ATOM 770 N N . GLY A 1 103 ? 18.715 1.480 -18.144 1.00 83.88 103 GLY A N 1
ATOM 771 C CA . GLY A 1 103 ? 17.853 2.651 -17.998 1.00 83.88 103 GLY A CA 1
ATOM 772 C C . GLY A 1 103 ? 16.482 2.293 -17.428 1.00 83.88 103 GLY A C 1
ATOM 773 O O . GLY A 1 103 ? 16.077 2.869 -16.428 1.00 83.88 103 GLY A O 1
ATOM 774 N N . ALA A 1 104 ? 15.807 1.291 -17.994 1.00 82.75 104 ALA A N 1
ATOM 775 C CA . ALA A 1 104 ? 14.507 0.823 -17.508 1.00 82.75 104 ALA A CA 1
ATOM 776 C C . ALA A 1 104 ? 14.591 0.183 -16.110 1.00 82.75 104 ALA A C 1
ATOM 778 O O . ALA A 1 104 ? 13.678 0.337 -15.302 1.00 82.75 104 ALA A O 1
ATOM 779 N N . PHE A 1 105 ? 15.699 -0.499 -15.799 1.00 81.69 105 PHE A N 1
ATOM 780 C CA . PHE A 1 105 ? 15.972 -0.999 -14.449 1.00 81.69 105 PHE A CA 1
ATOM 781 C C . PHE A 1 105 ? 16.121 0.148 -13.442 1.00 81.69 105 PHE A C 1
ATOM 783 O O . PHE A 1 105 ? 15.535 0.098 -12.364 1.00 81.69 105 PHE A O 1
ATOM 790 N N . TRP A 1 106 ? 16.887 1.184 -13.793 1.00 83.19 106 TRP A N 1
ATOM 791 C CA . TRP A 1 106 ? 17.089 2.352 -12.938 1.00 83.19 106 TRP A CA 1
ATOM 792 C C . TRP A 1 106 ? 15.795 3.142 -12.729 1.00 83.19 106 TRP A C 1
ATOM 794 O O . TRP A 1 106 ? 15.487 3.531 -11.607 1.00 83.19 106 TRP A O 1
ATOM 804 N N . ASP A 1 107 ? 15.006 3.302 -13.788 1.00 84.06 107 ASP A N 1
ATOM 805 C CA . ASP A 1 107 ? 13.694 3.947 -13.744 1.00 84.06 107 ASP A CA 1
ATOM 806 C C . ASP A 1 107 ? 12.716 3.163 -12.848 1.00 84.06 107 ASP A C 1
ATOM 808 O O . ASP A 1 107 ? 12.072 3.721 -11.959 1.00 84.06 107 ASP A O 1
ATOM 812 N N . GLY A 1 108 ? 12.689 1.831 -12.987 1.00 82.62 108 GLY A N 1
ATOM 813 C CA . GLY A 1 108 ? 11.937 0.947 -12.096 1.00 82.62 108 GLY A CA 1
ATOM 814 C C . GLY A 1 108 ? 12.395 1.029 -10.635 1.00 82.62 108 GLY A C 1
ATOM 815 O O . GLY A 1 108 ? 11.557 1.029 -9.733 1.00 82.62 108 GLY A O 1
ATOM 816 N N . LEU A 1 109 ? 13.704 1.145 -10.387 1.00 84.62 109 LEU A N 1
ATOM 817 C CA . LEU A 1 109 ? 14.275 1.285 -9.044 1.00 84.62 109 LEU A CA 1
ATOM 818 C C . LEU A 1 109 ? 13.914 2.630 -8.400 1.00 84.62 109 LEU A C 1
ATOM 820 O O . LEU A 1 109 ? 13.558 2.667 -7.222 1.00 84.62 109 LEU A O 1
ATOM 824 N N . GLU A 1 110 ? 13.978 3.725 -9.156 1.00 86.94 110 GLU A N 1
ATOM 825 C CA . GLU A 1 110 ? 13.589 5.052 -8.676 1.00 86.94 110 GLU A CA 1
ATOM 826 C C . GLU A 1 110 ? 12.109 5.077 -8.281 1.00 86.94 110 GLU A C 1
ATOM 828 O O . GLU A 1 110 ? 11.767 5.520 -7.183 1.00 86.94 110 GLU A O 1
ATOM 833 N N . ARG A 1 111 ? 11.242 4.500 -9.118 1.00 83.50 111 ARG A N 1
ATOM 834 C CA . ARG A 1 111 ? 9.809 4.390 -8.814 1.00 83.50 111 ARG A CA 1
ATOM 835 C C . ARG A 1 111 ? 9.549 3.482 -7.618 1.00 83.50 111 ARG A C 1
ATOM 837 O O . ARG A 1 111 ? 8.735 3.821 -6.764 1.00 83.50 111 ARG A O 1
ATOM 844 N N . ALA A 1 112 ? 10.257 2.359 -7.514 1.00 81.75 112 ALA A N 1
ATOM 845 C CA . ALA A 1 112 ? 10.137 1.464 -6.368 1.00 81.75 112 ALA A CA 1
ATOM 846 C C . ALA A 1 112 ? 10.520 2.160 -5.060 1.00 81.75 112 ALA A C 1
ATOM 848 O O . ALA A 1 112 ? 9.822 2.011 -4.061 1.00 81.75 112 ALA A O 1
ATOM 849 N N . LYS A 1 113 ? 11.584 2.963 -5.075 1.00 83.88 113 LYS A N 1
ATOM 850 C CA . LYS A 1 113 ? 12.021 3.751 -3.921 1.00 83.88 113 LYS A CA 1
ATOM 851 C C . LYS A 1 113 ? 10.931 4.721 -3.456 1.00 83.88 113 LYS A C 1
ATOM 853 O O . LYS A 1 113 ? 10.621 4.752 -2.267 1.00 83.88 113 LYS A O 1
ATOM 858 N N . ASP A 1 114 ? 10.328 5.473 -4.372 1.00 82.12 114 ASP A N 1
ATOM 859 C CA . ASP A 1 114 ? 9.289 6.449 -4.018 1.00 82.12 114 ASP A CA 1
ATOM 860 C C . ASP A 1 114 ? 8.036 5.763 -3.447 1.00 82.12 114 ASP A C 1
ATOM 862 O O . ASP A 1 114 ? 7.464 6.214 -2.451 1.00 82.12 114 ASP A O 1
ATOM 866 N N . VAL A 1 115 ? 7.658 4.613 -4.014 1.00 82.88 115 VAL A N 1
ATOM 867 C CA . VAL A 1 115 ? 6.560 3.768 -3.517 1.00 82.88 115 VAL A CA 1
ATOM 868 C C . VAL A 1 115 ? 6.877 3.224 -2.124 1.00 82.88 115 VAL A C 1
ATOM 870 O O . VAL A 1 115 ? 6.035 3.304 -1.230 1.00 82.88 115 VAL A O 1
ATOM 873 N N . ILE A 1 116 ? 8.095 2.718 -1.909 1.00 81.88 116 ILE A N 1
ATOM 874 C CA . ILE A 1 116 ? 8.538 2.221 -0.604 1.00 81.88 116 ILE A CA 1
ATOM 875 C C . ILE A 1 116 ? 8.476 3.342 0.430 1.00 81.88 116 ILE A C 1
ATOM 877 O O . ILE A 1 116 ? 7.907 3.120 1.491 1.00 81.88 116 ILE A O 1
ATOM 881 N N . TYR A 1 117 ? 8.975 4.547 0.147 1.00 81.88 117 TYR A N 1
ATOM 882 C CA . TYR A 1 117 ? 8.898 5.642 1.119 1.00 81.88 117 TYR A CA 1
ATOM 883 C C . TYR A 1 117 ? 7.460 6.062 1.436 1.00 81.88 117 TYR A C 1
ATOM 885 O O . TYR A 1 117 ? 7.147 6.312 2.603 1.00 81.88 117 TYR A O 1
ATOM 893 N N . GLY A 1 118 ? 6.579 6.090 0.433 1.00 79.44 118 GLY A N 1
ATOM 894 C CA . GLY A 1 118 ? 5.165 6.403 0.632 1.00 79.44 118 GLY A CA 1
ATOM 895 C C . GLY A 1 118 ? 4.444 5.368 1.501 1.00 79.44 118 GLY A C 1
ATOM 896 O O . GLY A 1 118 ? 3.803 5.720 2.494 1.00 79.44 118 GLY A O 1
ATOM 897 N N . PHE A 1 119 ? 4.571 4.082 1.166 1.00 81.38 119 PHE A N 1
ATOM 898 C CA . PHE A 1 119 ? 3.859 3.012 1.871 1.00 81.38 119 PHE A CA 1
ATOM 899 C C . PHE A 1 119 ? 4.538 2.568 3.168 1.00 81.38 119 PHE A C 1
ATOM 901 O O . PHE A 1 119 ? 3.834 2.145 4.082 1.00 81.38 119 PHE A O 1
ATOM 908 N N . ALA A 1 120 ? 5.860 2.692 3.307 1.00 80.69 120 ALA A N 1
ATOM 909 C CA . ALA A 1 120 ? 6.563 2.335 4.540 1.00 80.69 120 ALA A CA 1
ATOM 910 C C . ALA A 1 120 ? 6.124 3.217 5.709 1.00 80.69 120 ALA A C 1
ATOM 912 O O . ALA A 1 120 ? 5.905 2.705 6.803 1.00 80.69 120 ALA A O 1
ATOM 913 N N . TRP A 1 121 ? 5.927 4.519 5.484 1.00 81.12 121 TRP A N 1
ATOM 914 C CA . TRP A 1 121 ? 5.415 5.411 6.526 1.00 81.12 121 TRP A CA 1
ATOM 915 C C . TRP A 1 121 ? 3.987 5.064 6.938 1.00 81.12 121 TRP A C 1
ATOM 917 O O . TRP A 1 121 ? 3.683 5.004 8.130 1.00 81.12 121 TRP A O 1
ATOM 927 N N . LEU A 1 122 ? 3.123 4.791 5.958 1.00 78.88 122 LEU A N 1
ATOM 928 C CA . LEU A 1 122 ? 1.746 4.379 6.213 1.00 78.88 122 LEU A CA 1
ATOM 929 C C . LEU A 1 122 ? 1.701 3.051 6.986 1.00 78.88 122 LEU A C 1
ATOM 931 O O . LEU A 1 122 ? 0.959 2.912 7.958 1.00 78.88 122 LEU A O 1
ATOM 935 N N . PHE A 1 123 ? 2.544 2.099 6.586 1.00 80.25 123 PHE A N 1
ATOM 936 C CA . PHE A 1 123 ? 2.685 0.811 7.246 1.00 80.25 123 PHE A CA 1
ATOM 937 C C . PHE A 1 123 ? 3.193 0.963 8.678 1.00 80.25 123 PHE A C 1
ATOM 939 O O . PHE A 1 123 ? 2.572 0.418 9.580 1.00 80.25 123 PHE A O 1
ATOM 946 N N . LEU A 1 124 ? 4.268 1.722 8.910 1.00 82.31 124 LEU A N 1
ATOM 947 C CA . LEU A 1 124 ? 4.829 1.929 10.248 1.00 82.31 124 LEU A CA 1
ATOM 948 C C . LEU A 1 124 ? 3.829 2.589 11.195 1.00 82.31 124 LEU A C 1
ATOM 950 O O . LEU A 1 124 ? 3.742 2.191 12.355 1.00 82.31 124 LEU A O 1
ATOM 954 N N . LEU A 1 125 ? 3.051 3.559 10.708 1.00 80.81 125 LEU A N 1
ATOM 955 C CA . LEU A 1 125 ? 2.012 4.206 11.504 1.00 80.81 125 LEU A CA 1
ATOM 956 C C . LEU A 1 125 ? 0.921 3.208 11.906 1.00 80.81 125 LEU A C 1
ATOM 958 O O . LEU A 1 125 ? 0.556 3.125 13.074 1.00 80.81 125 LEU A O 1
ATOM 962 N N . ILE A 1 126 ? 0.418 2.417 10.960 1.00 76.69 126 ILE A N 1
ATOM 963 C CA . ILE A 1 126 ? -0.655 1.455 11.244 1.00 76.69 126 ILE A CA 1
ATOM 964 C C . ILE A 1 126 ? -0.133 0.287 12.090 1.00 76.69 126 ILE A C 1
ATOM 966 O O . ILE A 1 126 ? -0.806 -0.157 13.020 1.00 76.69 126 ILE A O 1
ATOM 970 N N . PHE A 1 127 ? 1.083 -0.178 11.814 1.00 79.69 127 PHE A N 1
ATOM 971 C CA . PHE A 1 127 ? 1.756 -1.198 12.603 1.00 79.69 127 PHE A CA 1
ATOM 972 C C . PHE A 1 127 ? 1.987 -0.729 14.038 1.00 79.69 127 PHE A C 1
ATOM 974 O O . PHE A 1 127 ? 1.728 -1.504 14.949 1.00 79.69 127 PHE A O 1
ATOM 981 N N . SER A 1 128 ? 2.402 0.522 14.273 1.00 77.56 128 SER A N 1
ATOM 982 C CA . SER A 1 128 ? 2.599 1.022 15.641 1.00 77.56 128 SER A CA 1
ATOM 983 C C . SER A 1 128 ? 1.289 1.063 16.429 1.00 77.56 128 SER A C 1
ATOM 985 O O . SER A 1 128 ? 1.281 0.693 17.601 1.00 77.56 128 SER A O 1
ATOM 987 N N . ILE A 1 129 ? 0.172 1.415 15.781 1.00 78.56 129 ILE A N 1
ATOM 988 C CA . ILE A 1 129 ? -1.164 1.367 16.390 1.00 78.56 129 ILE A CA 1
ATOM 989 C C . ILE A 1 129 ? -1.524 -0.076 16.761 1.00 78.56 129 ILE A C 1
ATOM 991 O O . ILE A 1 129 ? -1.914 -0.342 17.897 1.00 78.56 129 ILE A O 1
ATOM 995 N N . TYR A 1 130 ? -1.360 -1.020 15.832 1.00 72.56 130 TYR A N 1
ATOM 996 C CA . TYR A 1 130 ? -1.647 -2.436 16.085 1.00 72.56 130 TYR A CA 1
ATOM 997 C C . TYR A 1 130 ? -0.733 -3.043 17.151 1.00 72.56 130 TYR A C 1
ATOM 999 O O . TYR A 1 130 ? -1.202 -3.798 17.999 1.00 72.56 130 TYR A O 1
ATOM 1007 N N . ALA A 1 131 ? 0.551 -2.693 17.141 1.00 77.00 131 ALA A N 1
ATOM 1008 C CA . ALA A 1 131 ? 1.522 -3.118 18.135 1.00 77.00 131 ALA A CA 1
ATOM 1009 C C . ALA A 1 131 ? 1.169 -2.563 19.519 1.00 77.00 131 ALA A C 1
ATOM 1011 O O . ALA A 1 131 ? 1.157 -3.317 20.487 1.00 77.00 131 ALA A O 1
ATOM 1012 N N . ALA A 1 132 ? 0.808 -1.280 19.619 1.00 74.62 132 ALA A N 1
ATOM 1013 C CA . ALA A 1 132 ? 0.380 -0.667 20.873 1.00 74.62 132 ALA A CA 1
ATOM 1014 C C . ALA A 1 132 ? -0.880 -1.343 21.436 1.00 74.62 132 ALA A C 1
ATOM 1016 O O . ALA A 1 132 ? -0.907 -1.706 22.611 1.00 74.62 132 ALA A O 1
ATOM 1017 N N . ILE A 1 133 ? -1.892 -1.585 20.594 1.00 72.31 133 ILE A N 1
ATOM 1018 C CA . ILE A 1 133 ? -3.102 -2.319 20.994 1.00 72.31 133 ILE A CA 1
ATOM 1019 C C . ILE A 1 133 ? -2.751 -3.747 21.420 1.00 72.31 133 ILE A C 1
ATOM 1021 O O . ILE A 1 133 ? -3.220 -4.199 22.458 1.00 72.31 133 ILE A O 1
ATOM 1025 N N . GLY A 1 134 ? -1.913 -4.448 20.654 1.00 69.38 134 GLY A N 1
ATOM 1026 C CA . GLY A 1 134 ? -1.495 -5.818 20.949 1.00 69.38 134 GLY A CA 1
ATOM 1027 C C . GLY A 1 134 ? -0.747 -5.935 22.276 1.00 69.38 134 GLY A C 1
ATOM 1028 O O . GLY A 1 134 ? -1.045 -6.832 23.055 1.00 69.38 134 GLY A O 1
ATOM 1029 N N . ILE A 1 135 ? 0.156 -4.998 22.574 1.00 72.50 135 ILE A N 1
ATOM 1030 C CA . ILE A 1 135 ? 0.879 -4.930 23.853 1.00 72.50 135 ILE A CA 1
ATOM 1031 C C . ILE A 1 135 ? -0.098 -4.725 25.017 1.00 72.50 135 ILE A C 1
ATOM 1033 O O . ILE A 1 135 ? 0.013 -5.413 26.030 1.00 72.50 135 ILE A O 1
ATOM 1037 N N . ILE A 1 136 ? -1.066 -3.814 24.874 1.00 70.12 136 ILE A N 1
ATOM 1038 C CA . ILE A 1 136 ? -2.060 -3.526 25.920 1.00 70.12 136 ILE A CA 1
ATOM 1039 C C . ILE A 1 136 ? -3.004 -4.721 26.121 1.00 70.12 136 ILE A C 1
ATOM 1041 O O . ILE A 1 136 ? -3.269 -5.116 27.253 1.00 70.12 136 ILE A O 1
ATOM 1045 N N . ALA A 1 137 ? -3.502 -5.306 25.032 1.00 72.31 137 ALA A N 1
ATOM 1046 C CA . ALA A 1 137 ? -4.505 -6.366 25.065 1.00 72.31 137 ALA A CA 1
ATOM 1047 C C . ALA A 1 137 ? -3.930 -7.739 25.452 1.00 72.31 137 ALA A C 1
ATOM 1049 O O . ALA A 1 137 ? -4.629 -8.527 26.082 1.00 72.31 137 ALA A O 1
ATOM 1050 N N . ASN A 1 138 ? -2.666 -8.020 25.116 1.00 66.31 138 ASN A N 1
ATOM 1051 C CA . ASN A 1 138 ? -2.012 -9.311 25.370 1.00 66.31 138 ASN A CA 1
ATOM 1052 C C . ASN A 1 138 ? -0.958 -9.248 26.490 1.00 66.31 138 ASN A C 1
ATOM 1054 O O . ASN A 1 138 ? -0.022 -10.049 26.510 1.00 66.31 138 ASN A O 1
ATOM 1058 N N . GLY A 1 139 ? -1.075 -8.289 27.414 1.00 67.75 139 GLY A N 1
ATOM 1059 C CA . GLY A 1 139 ? -0.245 -8.243 28.623 1.00 67.75 139 GLY A CA 1
ATOM 1060 C C . GLY A 1 139 ? 1.260 -8.110 28.361 1.00 67.75 139 GLY A C 1
ATOM 1061 O O . GLY A 1 139 ? 2.060 -8.689 29.090 1.00 67.75 139 GLY A O 1
ATOM 1062 N N . GLY A 1 140 ? 1.656 -7.374 27.320 1.00 66.75 140 GLY A N 1
ATOM 1063 C CA . GLY A 1 140 ? 3.060 -7.090 27.005 1.00 66.75 140 GLY A CA 1
ATOM 1064 C C . GLY A 1 140 ? 3.696 -7.963 25.921 1.00 66.75 140 GLY A C 1
ATOM 1065 O O . GLY A 1 140 ? 4.816 -7.666 25.511 1.00 66.75 140 GLY A O 1
ATOM 1066 N N . ASN A 1 141 ? 3.008 -8.993 25.417 1.00 70.38 141 ASN A N 1
ATOM 1067 C CA . ASN A 1 141 ? 3.526 -9.841 24.340 1.00 70.38 141 ASN A CA 1
ATOM 1068 C C . ASN A 1 141 ? 2.967 -9.452 22.969 1.00 70.38 141 ASN A C 1
ATOM 1070 O O . ASN A 1 141 ? 1.765 -9.250 22.794 1.00 70.38 141 ASN A O 1
ATOM 1074 N N . MET A 1 142 ? 3.853 -9.393 21.975 1.00 67.50 142 MET A N 1
ATOM 1075 C CA . MET A 1 142 ? 3.496 -9.148 20.580 1.00 67.50 142 MET A CA 1
ATOM 1076 C C . MET A 1 142 ? 3.697 -10.433 19.782 1.00 67.50 142 MET A C 1
ATOM 1078 O O . MET A 1 142 ? 4.780 -11.015 19.804 1.00 67.50 142 MET A O 1
ATOM 1082 N N . ASP A 1 143 ? 2.663 -10.870 19.069 1.00 76.19 143 ASP A N 1
ATOM 1083 C CA . ASP A 1 143 ? 2.781 -12.006 18.158 1.00 76.19 143 ASP A CA 1
ATOM 1084 C C . ASP A 1 143 ? 3.690 -11.623 16.978 1.00 76.19 143 ASP A C 1
ATOM 1086 O O . ASP A 1 143 ? 3.541 -10.547 16.388 1.00 76.19 143 ASP A O 1
ATOM 1090 N N . VAL A 1 144 ? 4.605 -12.514 16.597 1.00 71.62 144 VAL A N 1
ATOM 1091 C CA . VAL A 1 144 ? 5.487 -12.351 15.429 1.00 71.62 144 VAL A CA 1
ATOM 1092 C C . VAL A 1 144 ? 4.663 -12.215 14.143 1.00 71.62 144 VAL A C 1
ATOM 1094 O O . VAL A 1 144 ? 5.062 -11.516 13.209 1.00 71.62 144 VAL A O 1
ATOM 1097 N N . ASN A 1 145 ? 3.458 -12.789 14.112 1.00 82.25 145 ASN A N 1
ATOM 1098 C CA . ASN A 1 145 ? 2.555 -12.663 12.971 1.00 82.25 145 ASN A CA 1
ATOM 1099 C C . ASN A 1 145 ? 1.864 -11.294 12.876 1.00 82.25 145 ASN A C 1
ATOM 1101 O O . ASN A 1 145 ? 1.202 -11.028 11.875 1.00 82.25 145 ASN A O 1
ATOM 1105 N N . THR A 1 146 ? 2.025 -10.394 13.855 1.00 79.06 146 THR A N 1
ATOM 1106 C CA . THR A 1 146 ? 1.370 -9.071 13.853 1.00 79.06 146 THR A CA 1
ATOM 1107 C C . THR A 1 146 ? 1.694 -8.284 12.584 1.00 79.06 146 THR A C 1
ATOM 1109 O O . THR A 1 146 ? 0.792 -7.729 11.960 1.00 79.06 146 THR A O 1
ATOM 1112 N N . ALA A 1 147 ? 2.956 -8.285 12.143 1.00 73.81 147 ALA A N 1
ATOM 1113 C CA . ALA A 1 147 ? 3.356 -7.571 10.930 1.00 73.81 147 ALA A CA 1
ATOM 1114 C C . ALA A 1 147 ? 2.661 -8.137 9.681 1.00 73.81 147 ALA A C 1
ATOM 1116 O O . ALA A 1 147 ? 2.104 -7.385 8.882 1.00 73.81 147 ALA A O 1
ATOM 1117 N N . VAL A 1 148 ? 2.634 -9.466 9.549 1.00 81.56 148 VAL A N 1
ATOM 1118 C CA . VAL A 1 148 ? 1.981 -10.164 8.432 1.00 81.56 148 VAL A CA 1
ATOM 1119 C C . VAL A 1 148 ? 0.475 -9.907 8.442 1.00 81.56 148 VAL A C 1
ATOM 1121 O O . VAL A 1 148 ? -0.110 -9.614 7.399 1.00 81.56 148 VAL A O 1
ATOM 1124 N N . ASN A 1 149 ? -0.143 -9.941 9.621 1.00 84.56 149 ASN A N 1
ATOM 1125 C CA . ASN A 1 149 ? -1.565 -9.675 9.798 1.00 84.56 149 ASN A CA 1
ATOM 1126 C C . ASN A 1 149 ? -1.923 -8.236 9.416 1.00 84.56 149 ASN A C 1
ATOM 1128 O O . ASN A 1 149 ? -2.930 -8.028 8.748 1.00 84.56 149 ASN A O 1
ATOM 1132 N N . VAL A 1 150 ? -1.087 -7.251 9.758 1.00 80.81 150 VAL A N 1
ATOM 1133 C CA . VAL A 1 150 ? -1.297 -5.848 9.361 1.00 80.81 150 VAL A CA 1
ATOM 1134 C C . VAL A 1 150 ? -1.173 -5.674 7.847 1.00 80.81 150 VAL A C 1
ATOM 1136 O O . VAL A 1 150 ? -2.024 -5.020 7.242 1.00 80.81 150 VAL A O 1
ATOM 1139 N N . VAL A 1 151 ? -0.164 -6.284 7.210 1.00 82.56 151 VAL A N 1
ATOM 1140 C CA . VAL A 1 151 ? -0.031 -6.250 5.741 1.00 82.56 151 VAL A CA 1
ATOM 1141 C C . VAL A 1 151 ? -1.254 -6.882 5.082 1.00 82.56 151 VAL A C 1
ATOM 1143 O O . VAL A 1 151 ? -1.852 -6.276 4.193 1.00 82.56 151 VAL A O 1
ATOM 1146 N N . LYS A 1 152 ? -1.658 -8.072 5.535 1.00 87.25 152 LYS A N 1
ATOM 1147 C CA . LYS A 1 152 ? -2.829 -8.782 5.012 1.00 87.25 152 LYS A CA 1
ATOM 1148 C C . LYS A 1 152 ? -4.098 -7.944 5.173 1.00 87.25 152 LYS A C 1
ATOM 1150 O O . LYS A 1 152 ? -4.815 -7.723 4.197 1.00 87.25 152 LYS A O 1
ATOM 1155 N N . TRP A 1 153 ? -4.319 -7.402 6.366 1.00 84.50 153 TRP A N 1
ATOM 1156 C CA . TRP A 1 153 ? -5.463 -6.553 6.676 1.00 84.50 153 TRP A CA 1
ATOM 1157 C C . TRP A 1 153 ? -5.511 -5.290 5.813 1.00 84.50 153 TRP A C 1
ATOM 1159 O O . TRP A 1 153 ? -6.591 -4.830 5.445 1.00 84.50 153 TRP A O 1
ATOM 1169 N N . MET A 1 154 ? -4.364 -4.712 5.467 1.00 82.81 154 MET A N 1
ATOM 1170 C CA . MET A 1 154 ? -4.327 -3.475 4.691 1.00 82.81 154 MET A CA 1
ATOM 1171 C C . MET A 1 154 ? -4.407 -3.715 3.183 1.00 82.81 154 MET A C 1
ATOM 1173 O O . MET A 1 154 ? -5.109 -2.981 2.497 1.00 82.81 154 MET A O 1
ATOM 1177 N N . MET A 1 155 ? -3.704 -4.729 2.675 1.00 85.38 155 MET A N 1
ATOM 1178 C CA . MET A 1 155 ? -3.429 -4.873 1.239 1.00 85.38 155 MET A CA 1
ATOM 1179 C C . MET A 1 155 ? -4.193 -6.010 0.563 1.00 85.38 155 MET A C 1
ATOM 1181 O O . MET A 1 155 ? -4.268 -6.040 -0.665 1.00 85.38 155 MET A O 1
ATOM 1185 N N . VAL A 1 156 ? -4.726 -6.960 1.332 1.00 88.44 156 VAL A N 1
ATOM 1186 C CA . VAL A 1 156 ? -5.332 -8.187 0.790 1.00 88.44 156 VAL A CA 1
ATOM 1187 C C . VAL A 1 156 ? -6.795 -8.289 1.193 1.00 88.44 156 VAL A C 1
ATOM 1189 O O . VAL A 1 156 ? -7.666 -8.396 0.330 1.00 88.44 156 VAL A O 1
ATOM 1192 N N . ASP A 1 157 ? -7.078 -8.188 2.491 1.00 90.62 157 ASP A N 1
ATOM 1193 C CA . ASP A 1 157 ? -8.426 -8.359 3.028 1.00 90.62 157 ASP A CA 1
ATOM 1194 C C . ASP A 1 157 ? -9.471 -7.451 2.359 1.00 90.62 157 ASP A C 1
ATOM 1196 O O . ASP A 1 157 ? -10.527 -7.973 2.004 1.00 90.62 157 ASP A O 1
ATOM 1200 N N . PRO A 1 158 ? -9.217 -6.150 2.091 1.00 87.31 158 PRO A N 1
ATOM 1201 C CA . PRO A 1 158 ? -10.216 -5.283 1.465 1.00 87.31 158 PRO A CA 1
ATOM 1202 C C . PRO A 1 158 ? -10.643 -5.770 0.076 1.00 87.31 158 PRO A C 1
ATOM 1204 O O . PRO A 1 158 ? -11.815 -5.680 -0.277 1.00 87.31 158 PRO A O 1
ATOM 1207 N N . ILE A 1 159 ? -9.705 -6.334 -0.693 1.00 87.88 159 ILE A N 1
ATOM 1208 C CA . ILE A 1 159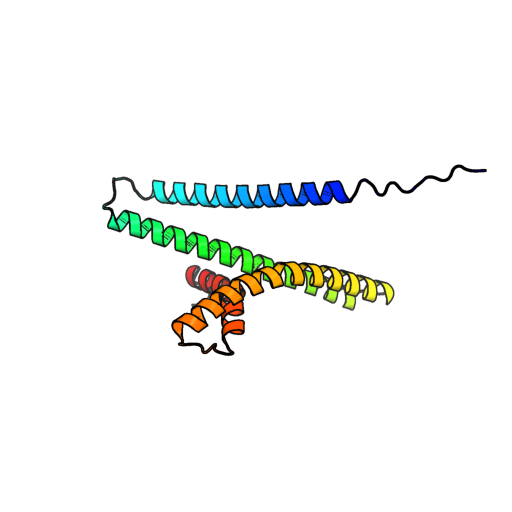 ? -9.975 -6.890 -2.023 1.00 87.88 159 ILE A CA 1
ATOM 1209 C C . ILE A 1 159 ? -10.809 -8.162 -1.878 1.00 87.88 159 ILE A C 1
ATOM 1211 O O . ILE A 1 159 ? -11.828 -8.311 -2.544 1.00 87.88 159 ILE A O 1
ATOM 1215 N N . THR A 1 160 ? -10.420 -9.065 -0.974 1.00 88.69 160 THR A N 1
ATOM 1216 C CA . THR A 1 160 ? -11.171 -10.314 -0.751 1.00 88.69 160 THR A CA 1
ATOM 1217 C C . THR A 1 160 ? -12.583 -10.065 -0.216 1.00 88.69 160 THR A C 1
ATOM 1219 O O . THR A 1 160 ? -13.518 -10.745 -0.630 1.00 88.69 160 THR A O 1
ATOM 1222 N N . GLN A 1 161 ? -12.756 -9.060 0.648 1.00 87.12 161 GLN A N 1
ATOM 1223 C CA . GLN A 1 161 ? -14.054 -8.645 1.182 1.00 87.12 161 GLN A CA 1
ATOM 1224 C C . GLN A 1 161 ? -14.952 -8.110 0.064 1.00 87.12 161 GLN A C 1
ATOM 1226 O O . GLN A 1 161 ? -16.079 -8.578 -0.069 1.00 87.12 161 GLN A O 1
ATOM 1231 N N . LEU A 1 162 ? -14.427 -7.240 -0.806 1.00 84.56 162 LEU A N 1
ATOM 1232 C CA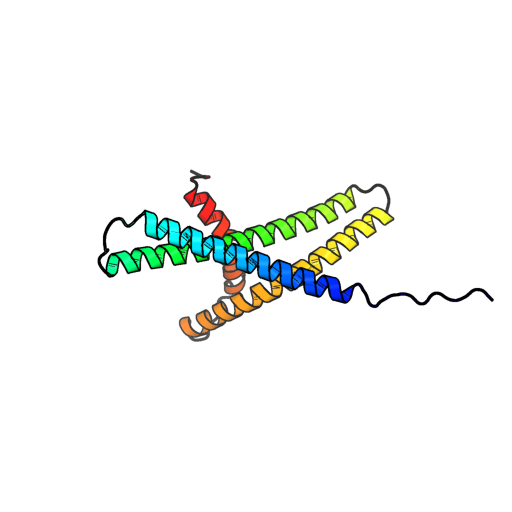 . LEU A 1 162 ? -15.159 -6.769 -1.984 1.00 84.56 162 LEU A CA 1
ATOM 1233 C C . LEU A 1 162 ? -15.565 -7.928 -2.908 1.00 84.56 162 LEU A C 1
ATOM 1235 O O . LEU A 1 162 ? -16.713 -8.009 -3.329 1.00 84.56 162 LEU A O 1
ATOM 1239 N N . MET A 1 163 ? -14.642 -8.842 -3.217 1.00 85.25 163 MET A N 1
ATOM 1240 C CA . MET A 1 163 ? -14.922 -9.975 -4.111 1.00 85.25 163 MET A CA 1
ATOM 1241 C C . MET A 1 163 ? -16.003 -10.900 -3.539 1.00 85.25 163 MET A C 1
ATOM 1243 O O . MET A 1 163 ? -16.881 -11.352 -4.274 1.00 85.25 163 MET A O 1
ATOM 1247 N N . SER A 1 164 ? -15.985 -11.117 -2.220 1.00 86.62 164 SER A N 1
ATOM 1248 C CA . SER A 1 164 ? -17.025 -11.868 -1.517 1.00 86.62 164 SER A CA 1
ATOM 1249 C C . SER A 1 164 ? -18.385 -11.163 -1.555 1.00 86.62 164 SER A C 1
ATOM 1251 O O . SER A 1 164 ? -19.402 -11.840 -1.695 1.00 86.62 164 SER A O 1
ATOM 1253 N N . GLU A 1 165 ? -18.430 -9.835 -1.419 1.00 79.69 165 GLU A N 1
ATOM 1254 C CA . GLU A 1 165 ? -19.672 -9.052 -1.529 1.00 79.69 165 GLU A CA 1
ATOM 1255 C C . GLU A 1 165 ? -20.239 -9.065 -2.956 1.00 79.69 165 GLU A C 1
ATOM 1257 O O . GLU A 1 165 ? -21.454 -9.109 -3.139 1.00 79.69 165 GLU A O 1
ATOM 1262 N N . LEU A 1 166 ? -19.366 -9.097 -3.966 1.00 79.88 166 LEU A N 1
ATOM 1263 C CA . LEU A 1 166 ? -19.737 -9.182 -5.382 1.00 79.88 166 LEU A CA 1
ATOM 1264 C C . LEU A 1 166 ? -20.117 -10.603 -5.837 1.00 79.88 166 LEU A C 1
ATOM 1266 O O . LEU A 1 166 ? -20.503 -10.790 -6.989 1.00 79.88 166 LEU A O 1
ATOM 1270 N N . GLY A 1 167 ? -20.001 -11.609 -4.964 1.00 72.81 167 GLY A N 1
ATOM 1271 C CA . GLY A 1 167 ? -20.308 -13.004 -5.291 1.00 72.81 167 GLY A CA 1
ATOM 1272 C C . GLY A 1 167 ? -19.312 -13.662 -6.252 1.00 72.81 167 GLY A C 1
ATOM 1273 O O . GLY A 1 167 ? -19.603 -14.726 -6.794 1.00 72.81 167 GLY A O 1
ATOM 1274 N N . VAL A 1 168 ? -18.140 -13.062 -6.471 1.00 65.00 168 VAL A N 1
ATOM 1275 C CA . VAL A 1 168 ? -17.099 -13.636 -7.329 1.00 65.00 168 VAL A CA 1
ATOM 1276 C C . VAL A 1 168 ? -16.309 -14.657 -6.509 1.00 65.00 168 VAL A C 1
ATOM 1278 O O . VAL A 1 168 ? -15.526 -14.283 -5.638 1.00 65.00 168 VAL A O 1
ATOM 1281 N N . GLY A 1 169 ? -16.526 -15.949 -6.775 1.00 59.09 169 GLY A N 1
ATOM 1282 C CA . GLY A 1 169 ? -15.861 -17.055 -6.070 1.00 59.09 169 GLY A CA 1
ATOM 1283 C C . GLY A 1 169 ? -16.785 -18.005 -5.297 1.00 59.09 169 GLY A C 1
ATOM 1284 O O . GLY A 1 169 ? -16.296 -18.729 -4.431 1.00 59.09 169 GLY A O 1
ATOM 1285 N N . ARG A 1 170 ? -18.091 -18.008 -5.594 1.00 49.00 170 ARG A N 1
ATOM 1286 C CA . ARG A 1 170 ? -18.976 -19.160 -5.355 1.00 49.00 170 ARG A CA 1
ATOM 1287 C C . ARG A 1 170 ? -19.201 -19.926 -6.648 1.00 49.00 170 ARG A C 1
ATOM 1289 O O . ARG A 1 170 ? -19.263 -19.253 -7.701 1.00 49.00 170 ARG A O 1
#

pLDDT: mean 71.15, std 14.06, range [41.78, 90.62]

Secondary structure (DSSP, 8-state):
--------TTSSHHHHHHHHHHHHHHHHHHHHHHHHHHHHHHHHT--S---HHHHHHHHHHHHHHHHHHHHHHHHHHHHHHHHHHHHHHHHHHH-SSHHHHHHHHHHHHHHHHHHHHHHHHHHHHHHHHHHHHHHHHTTT---TTHHHHHHHHHHTHHHHHHHHHTTTT-

Sequence (170 aa):
MPPTTKPQTKKKEAEEGKAGKRAVRAVAAALLLFVALAAYVGAQQQGGMPEPEQALGGYKEFVKRVVLGVRLAIAMAFWAAISIIVAHFALGKVSPTRFQRMGAFWDGLERAKDVIYGFAWLFLLIFSIYAAIGIIANGGNMDVNTAVNVVKWMMVDPITQLMSELGVGR

Radius of gyration: 23.27 Å; chains: 1; bounding box: 73×56×56 Å